Protein AF-A0A368TJ55-F1 (afdb_monomer)

Secondary structure (DSSP, 8-state):
-----PPP---------S-HHHHHTT------------HHHHHHHHHHHHHHHHHHTS---HHHHHHHHHHHHTT--GGGGTTT----HHHHHHHHHHHHHHHHHHTT-

Foldseek 3Di:
DDDDDDDDPPDPPDDDPDPPPVVVVPPPPDDDDDDDDDPVVVVVLVVQQVVVCVVVVHRADSVNSVVVVVVVVVVPDPVVCVPVDDDDPVNVVVVVVVVVVVVVVVVVD

Nearest PDB structures (foldseek):
  5mrc-assembly1_Q  TM=2.521E-01  e=2.552E+00  Saccharomyces cerevisiae
  8to8-assembly1_L  TM=5.696E-01  e=9.871E+00  Escherichia coli K-12

Radius of gyration: 27.46 Å; Cα con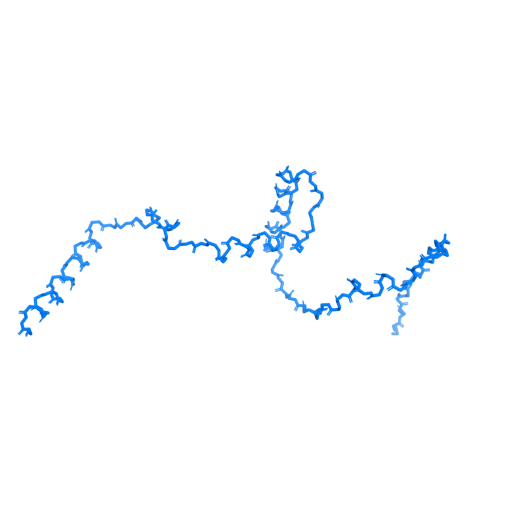tacts (8 Å, |Δi|>4): 17; chains: 1; bounding box: 74×35×63 Å

pLDDT: mean 72.47, std 21.33, range [32.66, 94.0]

Structure (mmCIF, N/CA/C/O backbone):
data_AF-A0A368TJ55-F1
#
_entry.id   AF-A0A368TJ55-F1
#
loop_
_atom_site.group_PDB
_atom_site.id
_atom_site.type_symbol
_atom_site.label_atom_id
_atom_site.label_alt_id
_atom_site.label_comp_id
_atom_site.label_asym_id
_atom_site.label_entity_id
_atom_site.label_seq_id
_atom_site.pdbx_PDB_ins_code
_atom_site.Cartn_x
_atom_site.Cartn_y
_atom_site.Cartn_z
_atom_site.occupancy
_atom_site.B_iso_or_equiv
_atom_site.auth_seq_id
_atom_site.auth_comp_id
_atom_site.auth_asym_id
_atom_site.auth_atom_id
_atom_site.pdbx_PDB_model_num
ATOM 1 N N . MET A 1 1 ? 48.850 -8.415 0.052 1.00 35.78 1 MET A N 1
ATOM 2 C CA . MET A 1 1 ? 49.246 -7.392 -0.939 1.00 35.78 1 MET A CA 1
ATOM 3 C C . MET A 1 1 ? 48.060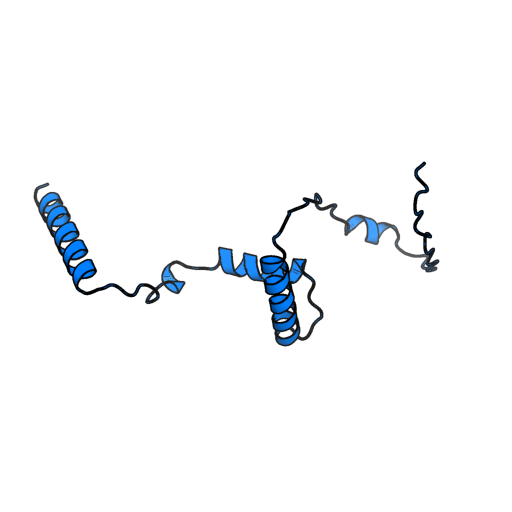 -7.171 -1.860 1.00 35.78 1 MET A C 1
ATOM 5 O O . MET A 1 1 ? 47.642 -8.105 -2.528 1.00 35.78 1 MET A O 1
ATOM 9 N N . ASN A 1 2 ? 47.454 -5.988 -1.777 1.00 38.75 2 ASN A N 1
ATOM 10 C CA . ASN A 1 2 ? 46.276 -5.600 -2.548 1.00 38.75 2 ASN A CA 1
ATOM 11 C C . ASN A 1 2 ? 46.699 -5.263 -3.983 1.00 38.75 2 ASN A C 1
ATOM 13 O O . ASN A 1 2 ? 47.503 -4.351 -4.163 1.00 38.75 2 ASN A O 1
ATOM 17 N N . HIS A 1 3 ? 46.141 -5.941 -4.986 1.00 38.31 3 HIS A N 1
ATOM 18 C CA . HIS A 1 3 ? 46.182 -5.458 -6.366 1.00 38.31 3 HIS A CA 1
ATOM 19 C C . HIS A 1 3 ? 44.791 -4.979 -6.763 1.00 38.31 3 HIS A C 1
ATOM 21 O O . HIS A 1 3 ? 43.857 -5.759 -6.925 1.00 38.31 3 HIS A O 1
ATOM 27 N N . GLY A 1 4 ? 44.677 -3.651 -6.811 1.00 35.34 4 GLY A N 1
ATOM 28 C CA . GLY A 1 4 ? 43.474 -2.922 -7.163 1.00 35.34 4 GLY A CA 1
ATOM 29 C C . GLY A 1 4 ? 43.054 -3.183 -8.602 1.00 35.34 4 GLY A C 1
ATOM 30 O O . GLY A 1 4 ? 43.851 -3.087 -9.532 1.00 35.34 4 GLY A O 1
ATOM 31 N N . TYR A 1 5 ? 41.770 -3.475 -8.758 1.00 36.28 5 TYR A N 1
ATOM 32 C CA . TYR A 1 5 ? 41.061 -3.356 -10.019 1.00 36.28 5 TYR A CA 1
ATOM 33 C C . TYR A 1 5 ? 40.915 -1.864 -10.345 1.00 36.28 5 TYR A C 1
ATOM 35 O O . TYR A 1 5 ? 40.207 -1.139 -9.646 1.00 36.28 5 TYR A O 1
ATOM 43 N N . THR A 1 6 ? 41.590 -1.392 -11.389 1.00 45.75 6 THR A N 1
ATOM 44 C CA . THR A 1 6 ? 41.315 -0.090 -12.003 1.00 45.75 6 THR A CA 1
ATOM 45 C C . THR A 1 6 ? 40.272 -0.292 -13.108 1.00 45.75 6 THR A C 1
ATOM 47 O O . THR A 1 6 ? 40.504 -1.081 -14.026 1.00 45.75 6 THR A O 1
ATOM 50 N N . PRO A 1 7 ? 39.099 0.364 -13.060 1.00 41.28 7 PRO A N 1
ATOM 51 C CA . PRO A 1 7 ? 38.153 0.289 -14.160 1.00 41.28 7 PRO A CA 1
ATOM 52 C C . PRO A 1 7 ? 38.643 1.184 -15.301 1.00 41.28 7 PRO A C 1
ATOM 54 O O . PRO A 1 7 ? 38.886 2.379 -15.130 1.00 41.28 7 PRO A O 1
ATOM 57 N N . ALA A 1 8 ? 38.808 0.572 -16.472 1.00 40.94 8 ALA A N 1
ATOM 58 C CA . ALA A 1 8 ? 39.118 1.244 -17.720 1.00 40.94 8 ALA A CA 1
ATOM 59 C C . ALA A 1 8 ? 38.106 2.371 -17.985 1.00 40.94 8 ALA A C 1
ATOM 61 O O . ALA A 1 8 ? 36.909 2.134 -18.147 1.00 40.94 8 ALA A O 1
ATOM 62 N N . LEU A 1 9 ? 38.611 3.603 -18.039 1.00 36.06 9 LEU A N 1
ATOM 63 C CA . LEU A 1 9 ? 37.884 4.779 -18.498 1.00 36.06 9 LEU A CA 1
ATOM 64 C C . LEU A 1 9 ? 37.559 4.598 -19.987 1.00 36.06 9 LEU A C 1
ATOM 66 O O . LEU A 1 9 ? 38.391 4.867 -20.855 1.00 36.06 9 LEU A O 1
ATOM 70 N N . TYR A 1 10 ? 36.348 4.129 -20.289 1.00 37.19 10 TYR A N 1
ATOM 71 C CA . TYR A 1 10 ? 35.788 4.206 -21.635 1.00 37.19 10 TYR A CA 1
ATOM 72 C C . TYR A 1 10 ? 35.604 5.683 -21.997 1.00 37.19 10 TYR A C 1
ATOM 74 O O . TYR A 1 10 ? 34.655 6.348 -21.590 1.00 37.19 10 TYR A O 1
ATOM 82 N N . THR A 1 11 ? 36.556 6.208 -22.760 1.00 35.75 11 THR A N 1
ATOM 83 C CA . THR A 1 11 ? 36.496 7.540 -23.355 1.00 35.75 11 THR A CA 1
ATOM 84 C C . THR A 1 11 ? 35.628 7.482 -24.613 1.00 35.75 11 THR A C 1
ATOM 86 O O . THR A 1 11 ? 36.112 7.242 -25.716 1.00 35.75 11 THR A O 1
ATOM 89 N N . MET A 1 12 ? 34.319 7.718 -24.474 1.00 32.66 12 MET A N 1
ATOM 90 C CA . MET A 1 12 ? 33.483 8.082 -25.623 1.00 32.66 12 MET A CA 1
ATOM 91 C C . MET A 1 12 ? 33.740 9.554 -25.969 1.00 32.66 12 MET A C 1
ATOM 93 O O . MET A 1 12 ? 33.183 10.471 -25.371 1.00 32.66 12 MET A O 1
ATOM 97 N N . LYS A 1 13 ? 34.614 9.781 -26.954 1.00 34.16 13 LYS A N 1
ATOM 98 C CA . LYS A 1 13 ? 34.776 11.068 -27.642 1.00 34.16 13 LYS A CA 1
ATOM 99 C C . LYS A 1 13 ? 33.531 11.312 -28.508 1.00 34.16 13 LYS A C 1
ATOM 101 O O . LYS A 1 13 ? 33.517 10.964 -29.685 1.00 34.16 13 LYS A O 1
ATOM 106 N N . ILE A 1 14 ? 32.479 11.898 -27.937 1.00 39.16 14 ILE A N 1
ATOM 107 C CA . ILE A 1 14 ? 31.387 12.475 -28.731 1.00 39.16 14 ILE A CA 1
ATOM 108 C C . ILE A 1 14 ? 31.740 13.938 -29.000 1.00 39.16 14 ILE A C 1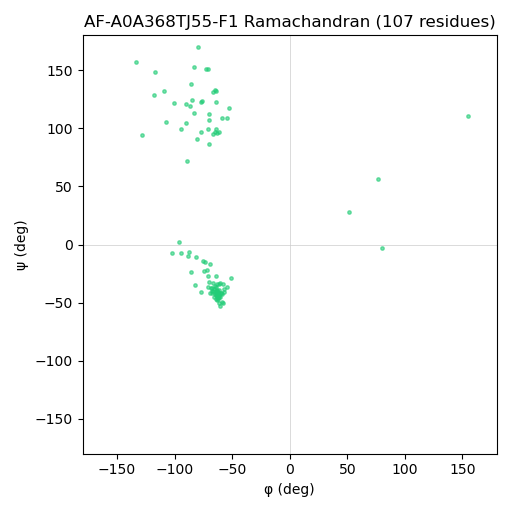
ATOM 110 O O . ILE A 1 14 ? 31.699 14.802 -28.127 1.00 39.16 14 ILE A O 1
ATOM 114 N N . LEU A 1 15 ? 32.159 14.184 -30.239 1.00 39.00 15 LEU A N 1
ATOM 115 C CA . LEU A 1 15 ? 32.339 15.501 -30.832 1.00 39.00 15 LEU A CA 1
ATOM 116 C C . LEU A 1 15 ? 30.967 16.181 -30.971 1.00 39.00 15 LEU A C 1
ATOM 118 O O . LEU A 1 15 ? 30.287 16.014 -31.977 1.00 39.00 15 LEU A O 1
ATOM 122 N N . CYS A 1 16 ? 30.589 16.996 -29.988 1.00 34.69 16 CYS A N 1
ATOM 123 C CA . CYS A 1 16 ? 29.568 18.029 -30.153 1.00 34.69 16 CYS A CA 1
ATOM 124 C C . CYS A 1 16 ? 30.141 19.362 -29.654 1.00 34.69 16 CYS A C 1
ATOM 126 O O . CYS A 1 16 ? 30.121 19.676 -28.468 1.00 34.69 16 CYS A O 1
ATOM 128 N N . LYS A 1 17 ? 30.697 20.154 -30.581 1.00 43.94 17 LYS A N 1
ATOM 129 C CA . LYS A 1 17 ? 30.951 21.583 -30.362 1.00 43.94 17 LYS A CA 1
ATOM 130 C C . LYS A 1 17 ? 29.597 22.291 -30.344 1.00 43.94 17 LYS A C 1
ATOM 132 O O . LYS A 1 17 ? 29.030 22.558 -31.396 1.00 43.94 17 LYS A O 1
ATOM 137 N N . GLY A 1 18 ? 29.090 22.567 -29.152 1.00 40.06 18 GLY A N 1
ATOM 138 C CA . GLY A 1 18 ? 27.883 23.359 -28.951 1.00 40.06 18 GLY A CA 1
ATOM 139 C C . GLY A 1 18 ? 27.223 22.997 -27.631 1.00 40.06 18 GLY A C 1
ATOM 140 O O . GLY A 1 18 ? 26.669 21.913 -27.509 1.00 40.06 18 GLY A O 1
ATOM 141 N N . ASN A 1 19 ? 27.266 23.928 -26.678 1.00 40.44 19 ASN A N 1
ATOM 142 C CA . ASN A 1 19 ? 26.506 23.920 -25.422 1.00 40.44 19 ASN A CA 1
ATOM 143 C C . ASN A 1 19 ? 26.992 22.992 -24.297 1.00 40.44 19 ASN A C 1
ATOM 145 O O . ASN A 1 19 ? 26.215 22.235 -23.726 1.00 40.44 19 ASN A O 1
ATOM 149 N N . ILE A 1 20 ? 28.252 23.152 -23.882 1.00 40.31 20 ILE A N 1
ATOM 150 C CA . ILE A 1 20 ? 28.735 22.619 -22.592 1.00 40.31 20 ILE A CA 1
ATOM 151 C C . ILE A 1 20 ? 27.952 23.249 -21.416 1.00 40.31 20 ILE A C 1
ATOM 153 O O . ILE A 1 20 ? 27.593 22.556 -20.472 1.00 40.31 20 ILE A O 1
ATOM 157 N N . ASN A 1 21 ? 27.551 24.521 -21.532 1.00 36.12 21 ASN A N 1
ATOM 158 C CA . ASN A 1 21 ? 26.874 25.255 -20.453 1.00 36.12 21 ASN A CA 1
ATOM 159 C C . ASN A 1 21 ? 25.443 24.772 -20.128 1.00 36.12 21 ASN A C 1
ATOM 161 O O . ASN A 1 21 ? 24.932 25.104 -19.069 1.00 36.12 21 ASN A O 1
ATOM 165 N N . ILE A 1 22 ? 24.778 24.006 -21.006 1.00 43.31 22 ILE A N 1
ATOM 166 C CA . ILE A 1 22 ? 23.389 23.547 -20.767 1.00 43.31 22 ILE A CA 1
ATOM 167 C C . ILE A 1 22 ? 23.360 22.245 -19.946 1.00 43.31 22 ILE A C 1
ATOM 169 O O . ILE A 1 22 ? 22.365 21.938 -19.289 1.00 43.31 22 ILE A O 1
ATOM 173 N N . ILE A 1 23 ? 24.442 21.463 -19.975 1.00 46.16 23 ILE A N 1
ATOM 174 C CA . ILE A 1 23 ? 24.495 20.153 -19.312 1.00 46.16 23 ILE A CA 1
ATOM 175 C C . ILE A 1 23 ? 24.807 20.322 -17.817 1.00 46.16 23 ILE A C 1
ATOM 177 O O . ILE A 1 23 ? 24.243 19.603 -16.994 1.00 46.16 23 ILE A O 1
ATOM 181 N N . GLU A 1 24 ? 25.623 21.317 -17.458 1.00 43.47 24 GLU A N 1
ATOM 182 C CA . GLU A 1 24 ? 25.978 21.599 -16.060 1.00 43.47 24 GLU A CA 1
ATOM 183 C C . GLU A 1 24 ? 24.781 22.094 -15.230 1.00 43.47 24 GLU A C 1
ATOM 185 O O . GLU A 1 24 ? 24.655 21.733 -14.064 1.00 43.47 24 GLU A O 1
ATOM 190 N N . GLU A 1 25 ? 23.836 22.830 -15.827 1.00 42.75 25 GLU A N 1
ATOM 191 C CA . GLU A 1 25 ? 22.674 23.378 -15.108 1.00 42.75 25 GLU A CA 1
ATOM 192 C C . GLU A 1 25 ? 21.633 22.305 -14.717 1.00 42.75 25 GLU A C 1
ATOM 194 O O . GLU A 1 25 ? 20.857 22.490 -13.778 1.00 42.75 25 GLU A O 1
ATOM 199 N N . LYS A 1 26 ? 21.615 21.150 -15.400 1.00 43.81 26 LYS A N 1
ATOM 200 C CA . LYS A 1 26 ? 20.639 20.071 -15.142 1.00 43.81 26 LYS A CA 1
ATOM 201 C C . LYS A 1 26 ? 21.119 18.988 -14.180 1.00 43.81 26 LYS A C 1
ATOM 203 O O . LYS A 1 26 ? 20.312 18.153 -13.774 1.00 43.81 26 LYS A O 1
ATOM 208 N N . MET A 1 27 ? 22.382 19.009 -13.768 1.00 42.72 27 MET A N 1
ATOM 209 C CA . MET A 1 27 ? 22.886 18.133 -12.713 1.00 42.72 27 MET A CA 1
ATOM 210 C C . MET A 1 27 ? 22.703 18.816 -11.357 1.00 42.72 27 MET A C 1
ATOM 212 O O . MET A 1 27 ? 23.666 19.246 -10.726 1.00 42.72 27 MET A O 1
ATOM 216 N N . LYS A 1 28 ? 21.453 18.908 -10.880 1.00 48.69 28 LYS A N 1
ATOM 217 C CA . LYS A 1 28 ? 21.226 19.050 -9.436 1.00 48.69 28 LYS A CA 1
ATOM 218 C C . LYS A 1 28 ? 21.962 17.882 -8.779 1.00 48.69 28 LYS A C 1
ATOM 220 O O . LYS A 1 28 ? 21.560 16.738 -8.959 1.00 48.69 28 LYS A O 1
ATOM 225 N N . MET A 1 29 ? 23.071 18.157 -8.092 1.00 42.41 29 MET A N 1
ATOM 226 C CA . MET A 1 29 ? 23.722 17.161 -7.250 1.00 42.41 29 MET A CA 1
ATOM 227 C C . MET A 1 29 ? 22.744 16.802 -6.139 1.00 42.41 29 MET A C 1
ATOM 229 O O . MET A 1 29 ? 22.625 17.519 -5.147 1.00 42.41 29 MET A O 1
ATOM 233 N N . GLU A 1 30 ? 22.001 15.722 -6.336 1.00 60.88 30 GLU A N 1
ATOM 234 C CA . GLU A 1 30 ? 21.272 15.098 -5.250 1.00 60.88 30 GLU A CA 1
ATOM 235 C C . GLU A 1 30 ? 22.284 14.517 -4.266 1.00 60.88 30 GLU A C 1
ATOM 237 O O . GLU A 1 30 ? 23.238 13.834 -4.648 1.00 60.88 30 GLU A O 1
ATOM 242 N N . GLU A 1 31 ? 22.098 14.818 -2.983 1.00 75.31 31 GLU A N 1
ATOM 243 C CA . GLU A 1 31 ? 22.858 14.180 -1.918 1.00 75.31 31 GLU A CA 1
ATOM 244 C C . GLU A 1 31 ? 22.630 12.667 -1.987 1.00 75.31 31 GLU A C 1
ATOM 246 O O . GLU A 1 31 ? 21.552 12.166 -1.662 1.00 75.31 31 GLU A O 1
ATOM 251 N N . THR A 1 32 ? 23.652 11.917 -2.395 1.00 72.44 32 THR A N 1
ATOM 252 C CA . THR A 1 32 ? 23.554 10.462 -2.477 1.00 72.44 32 THR A CA 1
ATOM 253 C C . THR A 1 32 ? 23.501 9.876 -1.070 1.00 72.44 32 THR A C 1
ATOM 255 O O . THR A 1 32 ? 24.510 9.834 -0.359 1.00 72.44 32 THR A O 1
ATOM 258 N N . LYS A 1 33 ? 22.325 9.399 -0.659 1.00 78.62 33 LYS A N 1
ATOM 259 C CA . LYS A 1 33 ? 22.131 8.684 0.607 1.00 78.62 33 LYS A CA 1
ATOM 260 C C . LYS A 1 33 ? 22.076 7.191 0.324 1.00 78.62 33 LYS A C 1
ATOM 262 O O . LYS A 1 33 ? 21.251 6.721 -0.450 1.00 78.62 33 LYS A O 1
ATOM 267 N N . THR A 1 34 ? 22.978 6.434 0.945 1.00 83.56 34 THR A N 1
ATOM 268 C CA . THR A 1 34 ? 22.987 4.972 0.809 1.00 83.56 34 THR A CA 1
ATOM 269 C C . THR A 1 34 ? 22.048 4.364 1.839 1.00 83.56 34 THR A C 1
ATOM 271 O O . THR A 1 34 ? 22.264 4.507 3.042 1.00 83.56 34 THR A O 1
ATOM 274 N N . ILE A 1 35 ? 21.027 3.653 1.368 1.00 83.94 35 ILE A N 1
ATOM 275 C CA . ILE A 1 35 ? 20.074 2.934 2.214 1.00 83.94 35 ILE A CA 1
ATOM 276 C C . ILE A 1 35 ? 20.325 1.438 2.041 1.00 83.94 35 ILE A C 1
ATOM 278 O O . ILE A 1 35 ? 20.443 0.937 0.924 1.00 83.94 35 ILE A O 1
ATOM 282 N N . LYS A 1 36 ? 20.420 0.710 3.156 1.00 90.38 36 LYS A N 1
ATOM 283 C CA . LYS A 1 36 ? 20.474 -0.753 3.130 1.00 90.38 36 LYS A CA 1
ATOM 284 C C . LYS A 1 36 ? 19.052 -1.293 3.083 1.00 90.38 36 LYS A C 1
ATOM 286 O O . LYS A 1 36 ? 18.256 -1.002 3.970 1.00 90.38 36 LYS A O 1
ATOM 291 N N . ILE A 1 37 ? 18.763 -2.105 2.077 1.00 88.56 37 ILE A N 1
ATOM 292 C CA . ILE A 1 37 ? 17.472 -2.771 1.903 1.00 88.56 37 ILE A CA 1
ATOM 293 C C . ILE A 1 37 ? 17.656 -4.282 1.975 1.00 88.56 37 ILE A C 1
ATOM 295 O O . ILE A 1 37 ? 18.710 -4.811 1.618 1.00 88.56 37 ILE A O 1
ATOM 299 N N . SER A 1 38 ? 16.636 -4.984 2.467 1.00 93.56 38 SER A N 1
ATOM 300 C CA . SER A 1 38 ? 16.665 -6.443 2.468 1.00 93.56 38 SER A CA 1
ATOM 301 C C . SER A 1 38 ? 16.521 -6.975 1.032 1.00 93.56 38 SER A C 1
ATOM 303 O O . SER A 1 38 ? 15.853 -6.341 0.209 1.00 93.56 38 SER A O 1
ATOM 305 N N . PRO A 1 39 ? 17.086 -8.155 0.714 1.00 92.50 39 PRO A N 1
ATOM 306 C CA . PRO A 1 39 ? 16.946 -8.751 -0.616 1.00 92.50 39 PRO A CA 1
ATOM 307 C C . PRO A 1 39 ? 15.484 -8.979 -1.017 1.00 92.50 39 PRO A C 1
ATOM 309 O O . PRO A 1 39 ? 15.131 -8.821 -2.180 1.00 92.50 39 PRO A O 1
ATOM 312 N N . LYS A 1 40 ? 14.626 -9.301 -0.038 1.00 93.50 40 LYS A N 1
ATOM 313 C CA . LYS A 1 40 ? 13.185 -9.474 -0.244 1.00 93.50 40 LYS A CA 1
ATOM 314 C C . LYS A 1 40 ? 12.535 -8.181 -0.743 1.00 93.50 40 LYS A C 1
ATOM 316 O O . LYS A 1 40 ? 11.855 -8.203 -1.760 1.00 93.50 40 LYS A O 1
ATOM 321 N N . ILE A 1 41 ? 12.799 -7.062 -0.065 1.00 90.38 41 ILE A N 1
ATOM 322 C CA . ILE A 1 41 ? 12.241 -5.753 -0.438 1.00 90.38 41 ILE A CA 1
ATOM 323 C C . ILE A 1 41 ? 12.758 -5.324 -1.814 1.00 90.38 41 ILE A C 1
ATOM 325 O O . ILE A 1 41 ? 11.993 -4.819 -2.629 1.00 90.38 41 ILE A O 1
ATOM 329 N N . TYR A 1 42 ? 14.039 -5.568 -2.109 1.00 90.50 42 TYR A N 1
ATOM 330 C CA . TYR A 1 42 ? 14.587 -5.281 -3.435 1.00 90.50 42 TYR A CA 1
ATOM 331 C C . TYR A 1 42 ? 13.888 -6.083 -4.542 1.00 90.50 42 TYR A C 1
ATOM 333 O O . TYR A 1 42 ? 13.563 -5.524 -5.587 1.00 90.50 42 TYR A O 1
ATOM 341 N N . ALA A 1 43 ? 13.627 -7.373 -4.312 1.00 91.81 43 ALA A N 1
ATOM 342 C CA . ALA A 1 43 ? 12.937 -8.225 -5.277 1.00 91.81 43 ALA A CA 1
ATOM 343 C C . ALA A 1 43 ? 11.494 -7.761 -5.534 1.00 91.81 43 ALA A C 1
ATOM 345 O O . ALA A 1 43 ? 11.067 -7.709 -6.686 1.00 91.81 43 ALA A O 1
ATOM 346 N N . GLU A 1 44 ? 10.765 -7.375 -4.483 1.00 92.62 44 GLU A N 1
ATOM 347 C CA . GLU A 1 44 ? 9.411 -6.818 -4.602 1.00 92.62 44 GLU A CA 1
ATOM 348 C C . GLU A 1 44 ? 9.414 -5.487 -5.369 1.00 92.62 44 GLU A C 1
ATOM 350 O O . GLU A 1 44 ? 8.613 -5.299 -6.285 1.00 92.62 44 GLU A O 1
ATOM 355 N N . LEU A 1 45 ? 10.367 -4.598 -5.070 1.00 90.62 45 LEU A N 1
ATOM 356 C CA . LEU A 1 45 ? 10.521 -3.329 -5.782 1.00 90.62 45 LEU A CA 1
ATOM 357 C C . LEU A 1 45 ? 10.863 -3.545 -7.263 1.00 90.62 45 LEU A C 1
ATOM 359 O O . LEU A 1 45 ? 10.332 -2.856 -8.130 1.00 90.62 45 LEU A O 1
ATOM 363 N N . HIS A 1 46 ? 11.712 -4.526 -7.569 1.00 90.19 46 HIS A N 1
ATOM 364 C CA . HIS A 1 46 ? 12.055 -4.881 -8.945 1.00 90.19 46 HIS A CA 1
ATOM 365 C C . HIS A 1 46 ? 10.871 -5.488 -9.711 1.00 90.19 46 HIS A C 1
ATOM 367 O O . HIS A 1 46 ? 10.652 -5.163 -10.875 1.00 90.19 46 HIS A O 1
ATOM 373 N N . ALA A 1 47 ? 10.065 -6.335 -9.069 1.00 91.62 47 ALA A N 1
ATOM 374 C CA . ALA A 1 47 ? 8.834 -6.834 -9.677 1.00 91.62 47 ALA A CA 1
ATOM 375 C C . ALA A 1 47 ? 7.854 -5.684 -9.971 1.00 91.62 47 ALA A C 1
ATOM 377 O O . ALA A 1 47 ? 7.251 -5.629 -11.046 1.00 91.62 47 ALA A O 1
ATOM 378 N N . PHE A 1 48 ? 7.749 -4.725 -9.047 1.00 89.50 48 PHE A N 1
ATOM 379 C CA . PHE A 1 48 ? 6.922 -3.536 -9.222 1.00 89.50 48 PHE A CA 1
ATOM 380 C C . PHE A 1 48 ? 7.387 -2.659 -10.395 1.00 89.50 48 PHE A C 1
ATOM 382 O O . PHE A 1 48 ? 6.545 -2.182 -11.157 1.00 89.50 48 PHE A O 1
ATOM 389 N N . THR A 1 49 ? 8.698 -2.495 -10.618 1.00 90.62 49 THR A N 1
ATO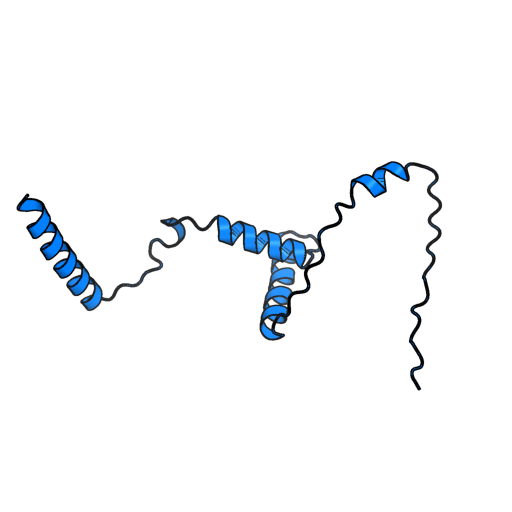M 390 C CA . THR A 1 49 ? 9.192 -1.724 -11.777 1.00 90.62 49 THR A CA 1
ATOM 391 C C . THR A 1 49 ? 8.806 -2.367 -13.111 1.00 90.62 49 THR A C 1
ATOM 393 O O . THR A 1 49 ? 8.497 -1.646 -14.062 1.00 90.62 49 THR A O 1
ATOM 396 N N . GLY A 1 50 ? 8.748 -3.703 -13.175 1.00 89.50 50 GLY A N 1
ATOM 397 C CA . GLY A 1 50 ? 8.238 -4.441 -14.334 1.00 89.50 50 GLY A CA 1
ATOM 398 C C . GLY A 1 50 ? 6.778 -4.097 -14.638 1.00 89.50 50 GLY A C 1
ATOM 399 O O . GLY A 1 50 ? 6.464 -3.642 -15.738 1.00 89.50 50 GLY A O 1
ATOM 400 N N . LEU A 1 51 ? 5.907 -4.205 -13.631 1.00 89.81 51 LEU A N 1
ATOM 401 C CA . LEU A 1 51 ? 4.485 -3.853 -13.753 1.00 8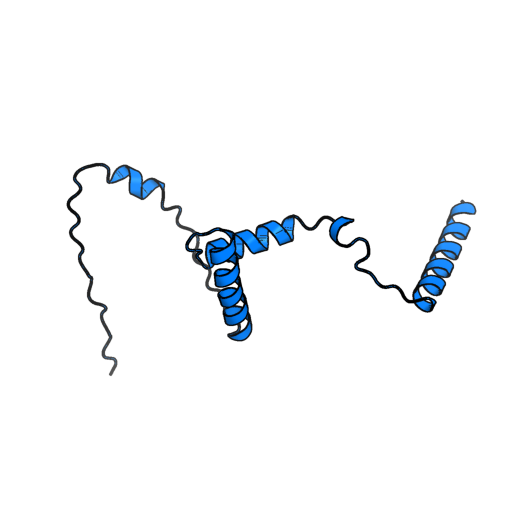9.81 51 LEU A CA 1
ATOM 402 C C . LEU A 1 51 ? 4.285 -2.381 -14.145 1.00 89.81 51 LEU A C 1
ATOM 404 O O . LEU A 1 51 ? 3.450 -2.048 -14.991 1.00 89.81 51 LEU A O 1
ATOM 408 N N . LEU A 1 52 ? 5.071 -1.481 -13.551 1.00 89.81 52 LEU A N 1
ATOM 409 C CA . LEU A 1 52 ? 4.993 -0.052 -13.836 1.00 89.81 52 LEU A CA 1
ATOM 410 C C . LEU A 1 52 ? 5.457 0.268 -15.267 1.00 89.81 52 LEU A C 1
ATOM 412 O O . LEU A 1 52 ? 4.842 1.097 -15.941 1.00 89.81 52 LEU A O 1
ATOM 416 N N . SER A 1 53 ? 6.488 -0.428 -15.754 1.00 89.75 53 SER A N 1
ATOM 417 C CA . SER A 1 53 ? 6.978 -0.329 -17.133 1.00 89.75 53 SER A CA 1
ATOM 418 C C . SER A 1 53 ? 5.926 -0.776 -18.148 1.00 89.75 53 SER A C 1
ATOM 420 O O . SER A 1 53 ? 5.754 -0.124 -19.181 1.00 89.75 53 SER A O 1
ATOM 422 N N . GLU A 1 54 ? 5.195 -1.856 -17.866 1.00 91.06 54 GLU A N 1
ATOM 423 C CA . GLU A 1 54 ? 4.090 -2.322 -18.714 1.00 91.06 54 GLU A CA 1
ATOM 424 C C . GLU A 1 54 ? 2.952 -1.297 -18.763 1.00 91.06 54 GLU A C 1
ATOM 426 O O . GLU A 1 54 ? 2.488 -0.929 -19.846 1.00 91.06 54 GLU A O 1
ATOM 431 N N . ARG A 1 55 ? 2.552 -0.772 -17.597 1.00 88.94 55 ARG A N 1
ATOM 432 C CA . ARG A 1 55 ? 1.476 0.223 -17.476 1.00 88.94 55 ARG A CA 1
ATOM 433 C C . ARG A 1 55 ? 1.804 1.527 -18.204 1.00 88.94 55 ARG A C 1
ATOM 435 O O . ARG A 1 55 ? 0.954 2.067 -18.910 1.00 88.94 55 ARG A O 1
ATOM 442 N N . LEU A 1 56 ? 3.024 2.037 -18.032 1.00 87.25 56 LEU A N 1
ATOM 443 C CA . LEU A 1 56 ? 3.457 3.318 -18.600 1.00 87.25 56 LEU A CA 1
ATOM 444 C C . LEU A 1 56 ? 4.022 3.196 -20.024 1.00 87.25 56 LEU A C 1
ATOM 446 O O . LEU A 1 56 ? 4.304 4.220 -20.646 1.00 87.25 56 LEU A O 1
ATOM 450 N N . LYS A 1 57 ? 4.197 1.971 -20.544 1.00 89.44 57 LYS A N 1
ATOM 451 C CA . LYS A 1 57 ? 4.793 1.678 -21.863 1.00 89.44 57 LYS A CA 1
ATOM 452 C C . LYS A 1 57 ? 6.155 2.356 -22.088 1.00 89.44 57 LYS A C 1
ATOM 454 O O . LYS A 1 57 ? 6.530 2.650 -23.223 1.00 89.44 57 LYS A O 1
ATOM 459 N N . ARG A 1 58 ? 6.906 2.608 -21.012 1.00 87.00 58 ARG A N 1
ATOM 460 C CA . ARG A 1 58 ? 8.252 3.202 -21.032 1.00 87.00 58 ARG A CA 1
ATOM 461 C C . ARG A 1 58 ? 9.171 2.407 -20.118 1.00 87.00 58 ARG A C 1
ATOM 463 O O . ARG A 1 58 ? 8.691 1.781 -19.183 1.00 87.00 58 ARG A O 1
ATOM 470 N N . ARG A 1 59 ? 10.486 2.473 -20.349 1.00 82.81 59 ARG A N 1
ATOM 471 C CA . ARG A 1 59 ? 11.454 1.987 -19.354 1.00 82.81 59 ARG A CA 1
ATOM 472 C C . ARG A 1 59 ? 11.350 2.853 -18.098 1.00 82.81 59 ARG A C 1
ATOM 474 O O . ARG A 1 59 ? 11.309 4.079 -18.202 1.00 82.81 59 ARG A O 1
ATOM 481 N N . VAL A 1 60 ? 11.300 2.194 -16.949 1.00 87.19 60 VAL A N 1
ATOM 482 C CA . VAL A 1 60 ? 11.110 2.796 -15.627 1.00 87.19 60 VAL A CA 1
ATOM 483 C C . VAL A 1 60 ? 12.352 2.493 -14.792 1.00 87.19 60 VAL A C 1
ATOM 485 O O . VAL A 1 60 ? 12.790 1.339 -14.743 1.00 87.19 60 VAL A O 1
ATOM 488 N N . SER A 1 61 ? 12.954 3.522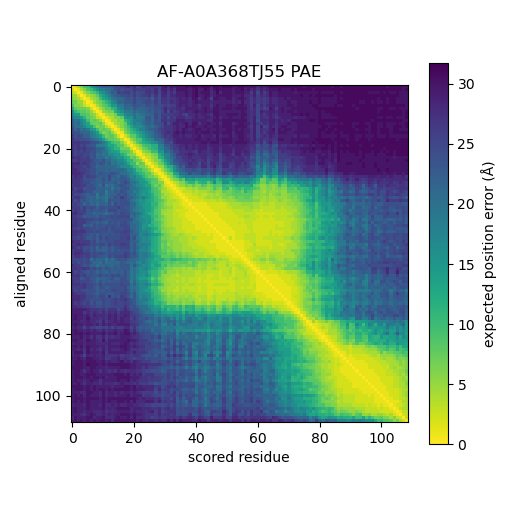 -14.192 1.00 87.75 61 SER A N 1
ATOM 489 C CA . SER A 1 61 ? 14.051 3.347 -13.233 1.00 87.75 61 SER A CA 1
ATOM 490 C C . SER A 1 61 ? 13.520 2.950 -11.849 1.00 87.75 61 SER A C 1
ATOM 492 O O . SER A 1 61 ? 12.320 2.987 -11.582 1.00 87.75 61 SER A O 1
ATOM 494 N N . ILE A 1 62 ? 14.415 2.556 -10.942 1.00 85.94 62 ILE A N 1
ATOM 495 C CA . ILE A 1 62 ? 14.027 2.320 -9.544 1.00 85.94 62 ILE A CA 1
ATOM 496 C C . ILE A 1 62 ? 13.548 3.629 -8.900 1.00 85.94 62 ILE A C 1
ATOM 498 O O . ILE A 1 62 ? 12.574 3.611 -8.155 1.00 85.94 62 ILE A O 1
ATOM 502 N N . ASP A 1 63 ? 14.172 4.756 -9.242 1.00 85.94 63 ASP A N 1
ATOM 503 C CA . ASP A 1 63 ? 13.785 6.074 -8.734 1.00 85.94 63 ASP A CA 1
ATOM 504 C C . ASP A 1 63 ? 12.381 6.477 -9.209 1.00 85.94 63 ASP A C 1
ATOM 506 O O . ASP A 1 63 ? 11.567 6.896 -8.392 1.00 85.94 63 ASP A O 1
ATOM 510 N N . ASP A 1 64 ? 12.048 6.239 -10.486 1.00 85.44 64 ASP A N 1
ATOM 511 C CA . ASP A 1 64 ? 10.692 6.447 -11.024 1.00 85.44 64 ASP A CA 1
ATOM 512 C C . ASP A 1 64 ? 9.649 5.624 -10.241 1.00 85.44 64 ASP A C 1
ATOM 514 O O . ASP A 1 64 ? 8.538 6.081 -9.973 1.00 85.44 64 ASP A O 1
ATOM 518 N N . ALA A 1 65 ? 9.993 4.380 -9.893 1.00 87.81 65 ALA A N 1
ATOM 519 C CA . ALA A 1 65 ? 9.102 3.492 -9.156 1.00 87.81 65 ALA A CA 1
ATOM 520 C C . ALA A 1 65 ? 8.913 3.932 -7.698 1.00 87.81 65 ALA A C 1
ATOM 522 O O . ALA A 1 65 ? 7.810 3.826 -7.159 1.00 87.81 65 ALA A O 1
ATOM 523 N N . LEU A 1 66 ? 9.970 4.448 -7.068 1.00 88.75 66 LEU A N 1
ATOM 524 C CA . LEU A 1 66 ? 9.894 5.038 -5.734 1.00 88.75 66 LEU A CA 1
ATOM 525 C C . LEU A 1 66 ? 9.069 6.326 -5.741 1.00 88.75 66 LEU A C 1
ATOM 527 O O . LEU A 1 66 ? 8.244 6.509 -4.849 1.00 88.75 66 LEU A O 1
ATOM 531 N N . GLU A 1 67 ? 9.239 7.189 -6.743 1.00 87.44 67 GLU A N 1
ATOM 532 C CA . GLU A 1 67 ? 8.444 8.411 -6.889 1.00 87.44 67 GLU A CA 1
ATOM 533 C C . GLU A 1 67 ? 6.955 8.091 -7.076 1.00 87.44 67 GLU A C 1
ATOM 535 O O . GLU A 1 67 ? 6.111 8.678 -6.392 1.00 87.44 67 GLU A O 1
ATOM 540 N N . ASP A 1 68 ? 6.622 7.105 -7.921 1.00 86.06 68 ASP A N 1
ATOM 541 C CA . ASP A 1 68 ? 5.244 6.627 -8.074 1.00 86.06 68 ASP A CA 1
ATOM 542 C C . ASP A 1 68 ? 4.700 6.144 -6.723 1.00 86.06 68 ASP A C 1
ATOM 544 O O . ASP A 1 68 ? 3.659 6.628 -6.278 1.00 86.06 68 ASP A O 1
ATOM 548 N N . LEU A 1 69 ? 5.427 5.281 -6.008 1.00 84.88 69 LEU A N 1
ATOM 549 C CA . LEU A 1 69 ? 4.995 4.750 -4.712 1.00 84.88 69 LEU A CA 1
ATOM 550 C C . LEU A 1 69 ? 4.785 5.852 -3.658 1.00 84.88 69 LEU A C 1
ATOM 552 O O . LEU A 1 69 ? 3.760 5.873 -2.970 1.00 84.88 69 LEU A O 1
ATOM 556 N N . LEU A 1 70 ? 5.723 6.795 -3.553 1.00 83.56 70 LEU A N 1
ATOM 557 C CA . LEU A 1 70 ? 5.644 7.916 -2.614 1.00 83.56 70 LEU A CA 1
ATOM 558 C C . LEU A 1 70 ? 4.487 8.856 -2.959 1.00 83.56 70 LEU A C 1
ATOM 560 O O . LEU A 1 70 ? 3.779 9.317 -2.061 1.00 83.56 70 LEU A O 1
ATOM 564 N N . SER A 1 71 ? 4.230 9.093 -4.247 1.00 81.69 71 SER A N 1
ATOM 565 C CA . SER A 1 71 ? 3.099 9.917 -4.675 1.00 81.69 71 SER A CA 1
ATOM 566 C C . SER A 1 71 ? 1.755 9.342 -4.215 1.00 81.69 71 SER A C 1
ATOM 568 O O . SER A 1 71 ? 0.857 10.110 -3.872 1.00 81.69 71 SER A O 1
ATOM 570 N N . HIS A 1 72 ? 1.625 8.013 -4.135 1.00 71.12 72 HIS A N 1
ATOM 571 C CA . HIS A 1 72 ? 0.433 7.350 -3.605 1.00 71.12 72 HIS A CA 1
ATOM 572 C C . HIS A 1 72 ? 0.394 7.401 -2.073 1.00 71.12 72 HIS A C 1
ATOM 574 O O . HIS A 1 72 ? -0.652 7.710 -1.506 1.00 71.12 72 HIS A O 1
ATOM 580 N N . ALA A 1 73 ? 1.530 7.208 -1.395 1.00 68.81 73 ALA A N 1
ATOM 581 C CA . ALA A 1 73 ? 1.607 7.290 0.067 1.00 68.81 73 ALA A CA 1
ATOM 582 C C . ALA A 1 73 ? 1.132 8.650 0.612 1.00 68.81 73 ALA A C 1
ATOM 584 O O . ALA A 1 73 ? 0.435 8.705 1.624 1.00 68.81 73 ALA A O 1
ATOM 585 N N . HIS A 1 74 ? 1.448 9.742 -0.088 1.00 64.94 74 HIS A N 1
ATOM 586 C CA . HIS A 1 74 ? 1.002 11.093 0.2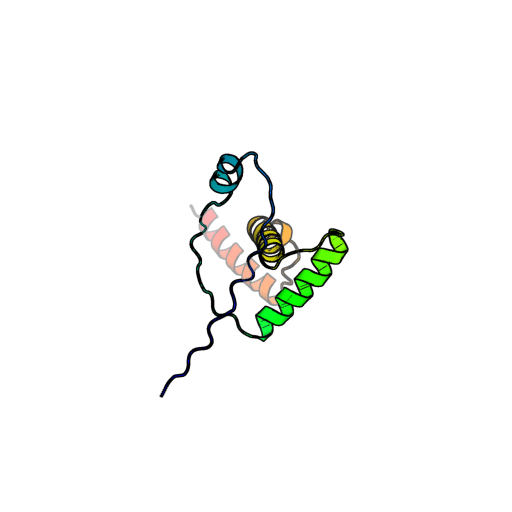71 1.00 64.94 74 HIS A CA 1
ATOM 587 C C . HIS A 1 74 ? -0.427 11.428 -0.186 1.00 64.94 74 HIS A C 1
ATOM 589 O O . HIS A 1 74 ? -0.970 12.459 0.211 1.00 64.94 74 HIS A O 1
ATOM 595 N N . ARG A 1 75 ? -1.036 10.588 -1.030 1.00 63.09 75 ARG A N 1
ATOM 596 C CA . ARG A 1 75 ? -2.384 10.789 -1.584 1.00 63.09 75 ARG A CA 1
ATOM 597 C C . ARG A 1 75 ? -3.462 9.949 -0.920 1.00 63.09 75 ARG A C 1
ATOM 599 O O . ARG A 1 75 ? -4.622 10.203 -1.227 1.00 63.09 75 ARG A O 1
ATOM 606 N N . ASN A 1 76 ? -3.102 9.025 -0.031 1.00 65.94 76 ASN A N 1
ATOM 607 C CA . ASN A 1 76 ? -4.060 8.233 0.732 1.00 65.94 76 ASN A CA 1
ATOM 608 C C . ASN A 1 76 ? -4.906 9.165 1.604 1.00 65.94 76 ASN A C 1
ATOM 610 O O . ASN A 1 76 ? -4.492 9.607 2.681 1.00 65.94 76 ASN A O 1
ATOM 614 N N . LYS A 1 77 ? -6.091 9.508 1.111 1.00 68.12 77 LYS A N 1
ATOM 615 C CA . LYS A 1 77 ? -7.071 10.281 1.863 1.00 68.12 77 LYS A CA 1
ATOM 616 C C . LYS A 1 77 ? -7.657 9.364 2.936 1.00 68.12 77 LYS A C 1
ATOM 618 O O . LYS A 1 77 ? -7.796 8.168 2.692 1.00 68.12 77 LYS A O 1
ATOM 623 N N . PRO A 1 78 ? -8.103 9.894 4.087 1.00 64.88 78 PRO A N 1
ATOM 624 C CA . PRO A 1 78 ? -8.849 9.096 5.063 1.00 64.88 78 PRO A CA 1
ATOM 625 C C . PRO A 1 78 ? -10.040 8.340 4.442 1.00 64.88 78 PRO A C 1
ATOM 627 O O . PRO A 1 78 ? -10.378 7.249 4.884 1.00 64.88 78 PRO A O 1
ATOM 630 N N . SER A 1 79 ? -10.627 8.884 3.368 1.00 73.88 79 SER A N 1
ATOM 631 C CA . SER A 1 79 ? -11.688 8.242 2.584 1.00 73.88 79 SER A CA 1
ATOM 632 C C . SER A 1 79 ? -11.266 6.959 1.870 1.00 73.88 79 SER A C 1
ATOM 634 O O . SER A 1 79 ? -12.116 6.111 1.632 1.00 73.88 79 SER A O 1
ATOM 636 N N . ASP A 1 80 ? -9.987 6.792 1.535 1.00 71.88 80 ASP A N 1
ATOM 637 C CA . ASP A 1 80 ? -9.489 5.605 0.825 1.00 71.88 80 ASP A CA 1
ATOM 638 C C . ASP A 1 80 ? -9.444 4.375 1.749 1.00 71.88 80 ASP A C 1
ATOM 640 O O . ASP A 1 80 ? -9.381 3.240 1.286 1.00 71.88 80 ASP A O 1
ATOM 644 N N . PHE A 1 81 ? -9.541 4.601 3.063 1.00 71.75 81 PHE A N 1
ATOM 645 C CA . PHE A 1 81 ? -9.675 3.564 4.084 1.00 71.75 81 PHE A CA 1
ATOM 646 C C . PHE A 1 81 ? -11.136 3.313 4.494 1.00 71.75 81 PHE A C 1
ATOM 648 O O . PHE A 1 81 ? -11.396 2.483 5.369 1.00 71.75 81 PHE A O 1
ATOM 655 N N . ALA A 1 82 ? -12.107 3.999 3.879 1.00 73.88 82 ALA A N 1
ATOM 656 C CA . ALA A 1 82 ? -13.520 3.756 4.149 1.00 73.88 82 ALA A CA 1
ATOM 657 C C . ALA A 1 82 ? -13.902 2.332 3.708 1.00 73.88 82 ALA A C 1
ATOM 659 O O . ALA A 1 82 ? -13.715 1.952 2.556 1.00 73.88 82 ALA A O 1
ATOM 660 N N . GLY A 1 83 ? -14.425 1.532 4.640 1.00 72.50 83 GLY A N 1
ATOM 661 C CA . GLY A 1 83 ? -14.800 0.134 4.392 1.00 72.50 83 GLY A CA 1
ATOM 662 C C . GLY A 1 83 ? -13.641 -0.868 4.425 1.00 72.50 83 GLY A C 1
ATOM 663 O O . GLY A 1 83 ? -13.889 -2.065 4.324 1.00 72.50 83 GLY A O 1
ATOM 664 N N . ALA A 1 84 ? -12.393 -0.416 4.612 1.00 77.62 84 ALA A N 1
ATOM 665 C CA . ALA A 1 84 ? -11.258 -1.313 4.849 1.00 77.62 84 ALA A CA 1
ATOM 666 C C . ALA A 1 84 ? -11.275 -1.906 6.268 1.00 77.62 84 ALA A C 1
ATOM 668 O O . ALA A 1 84 ? -10.680 -2.955 6.516 1.00 77.62 84 ALA A O 1
ATOM 669 N N . TRP A 1 85 ? -11.956 -1.237 7.201 1.00 82.50 85 TRP A N 1
ATOM 670 C CA . TRP A 1 85 ? -12.129 -1.740 8.554 1.00 82.50 85 TRP A CA 1
ATOM 671 C C . TRP A 1 85 ? -13.305 -2.716 8.611 1.00 82.50 85 TRP A C 1
ATOM 673 O O . TRP A 1 85 ? -14.460 -2.334 8.426 1.00 82.50 85 TRP A O 1
ATOM 683 N N . VAL A 1 86 ? -12.983 -3.984 8.863 1.00 81.50 86 VAL A N 1
ATOM 684 C CA . VAL A 1 86 ? -13.955 -5.036 9.167 1.00 81.50 86 VAL A CA 1
ATOM 685 C C . VAL A 1 86 ? -14.056 -5.129 10.685 1.00 81.50 86 VAL A C 1
ATOM 687 O O . VAL A 1 86 ? -13.183 -5.707 11.328 1.00 81.50 86 VAL A O 1
ATOM 690 N N . MET A 1 87 ? -15.094 -4.506 11.238 1.00 84.94 87 MET A N 1
ATOM 691 C CA . MET A 1 87 ? -15.386 -4.508 12.670 1.00 84.94 87 MET A CA 1
ATOM 692 C C . MET A 1 87 ? -16.198 -5.753 13.030 1.00 84.94 87 MET A C 1
ATOM 694 O O . MET A 1 87 ? -17.098 -6.148 12.286 1.00 84.94 87 MET A O 1
ATOM 698 N N . SER A 1 88 ? -15.871 -6.380 14.157 1.00 89.62 88 SER A N 1
ATOM 699 C CA . SER A 1 88 ? -16.679 -7.484 14.692 1.00 89.62 88 SER A CA 1
ATOM 700 C C . SER A 1 88 ? -17.866 -6.963 15.507 1.00 89.62 88 SER A C 1
ATOM 702 O O . SER A 1 88 ? -17.763 -5.905 16.121 1.00 89.62 88 SER A O 1
ATOM 704 N N . ASP A 1 89 ? -18.958 -7.728 15.592 1.00 91.88 89 ASP A N 1
ATOM 705 C CA . ASP A 1 89 ? -20.147 -7.336 16.373 1.00 91.88 89 ASP A CA 1
ATOM 706 C C . ASP A 1 89 ? -19.801 -7.007 17.838 1.00 91.88 89 ASP A C 1
ATOM 708 O O . ASP A 1 89 ? -20.330 -6.068 18.426 1.00 91.88 89 ASP A O 1
ATOM 712 N N . LYS A 1 90 ? -18.849 -7.749 18.416 1.00 92.62 90 LYS A N 1
ATOM 713 C CA . LYS A 1 90 ? -18.362 -7.516 19.779 1.00 92.62 90 LYS A CA 1
ATOM 714 C C . LYS A 1 90 ? -17.635 -6.174 19.911 1.00 92.62 90 LYS A C 1
ATOM 716 O O . LYS A 1 90 ? -17.852 -5.438 20.865 1.00 92.62 90 LYS A O 1
ATOM 721 N N . GLU A 1 91 ? -16.764 -5.870 18.956 1.00 90.31 91 GLU A N 1
ATOM 722 C CA . GLU A 1 91 ? -16.034 -4.600 18.908 1.00 90.31 91 GLU A CA 1
ATOM 723 C C . GLU A 1 91 ? -17.000 -3.421 18.702 1.00 90.31 91 GLU A C 1
ATOM 725 O O . GLU A 1 91 ? -16.834 -2.369 19.315 1.00 90.31 91 GLU A O 1
ATOM 730 N N . GLU A 1 92 ? -18.065 -3.614 17.916 1.00 90.94 92 GLU A N 1
ATOM 731 C CA . GLU A 1 92 ? -19.130 -2.622 17.747 1.00 90.94 92 GLU A CA 1
ATOM 732 C C . GLU A 1 92 ? -19.850 -2.307 19.065 1.00 90.94 92 GLU A C 1
ATOM 734 O O . GLU A 1 92 ? -20.095 -1.134 19.365 1.00 90.94 92 GLU A O 1
ATOM 739 N N . GLU A 1 93 ? -20.190 -3.332 19.852 1.00 92.75 93 GLU A N 1
ATOM 740 C CA . GLU A 1 93 ? -20.835 -3.166 21.159 1.00 92.75 93 GLU A CA 1
ATOM 741 C C . GLU A 1 93 ? -19.939 -2.403 22.142 1.00 92.75 93 GLU A C 1
ATOM 743 O O . GLU A 1 93 ? -20.390 -1.420 22.733 1.00 92.75 93 GLU 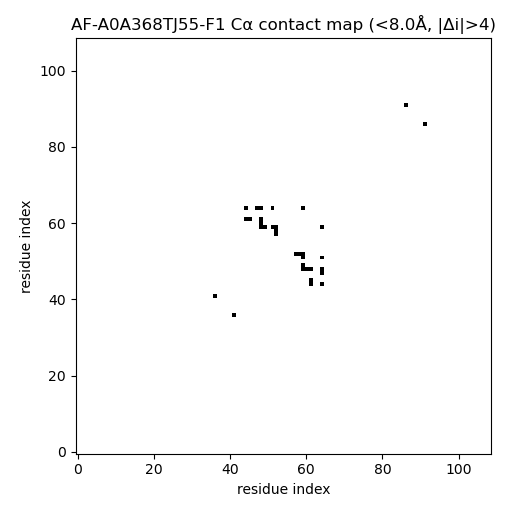A O 1
ATOM 748 N N . GLU A 1 94 ? -18.661 -2.776 22.248 1.00 93.38 94 GLU A N 1
ATOM 749 C CA . GLU A 1 94 ? -17.693 -2.112 23.137 1.00 93.38 94 GLU A CA 1
ATOM 750 C C . GLU A 1 94 ? -17.525 -0.620 22.792 1.00 93.38 94 GLU A C 1
ATOM 752 O O . GLU A 1 94 ? -17.494 0.252 23.673 1.00 93.38 94 GLU A O 1
ATOM 757 N N . ILE A 1 95 ? -17.471 -0.297 21.496 1.00 91.94 95 ILE A N 1
ATOM 758 C CA . ILE A 1 95 ? -17.364 1.087 21.019 1.00 91.94 95 ILE A CA 1
ATOM 759 C C . ILE A 1 95 ? -18.657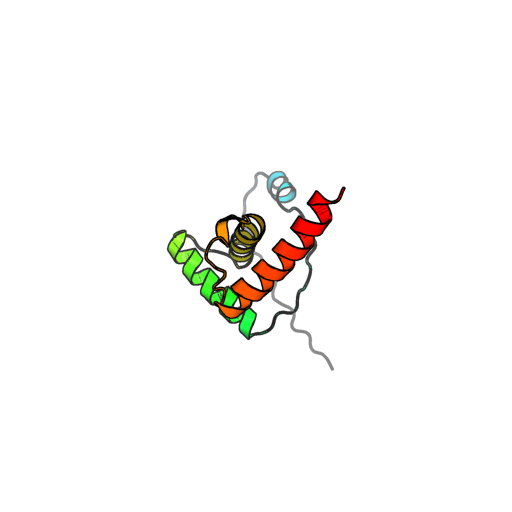 1.862 21.291 1.00 91.94 95 ILE A C 1
ATOM 761 O O . ILE A 1 95 ? -18.604 3.019 21.721 1.00 91.94 95 ILE A O 1
ATOM 765 N N . LYS A 1 96 ? -19.824 1.247 21.067 1.00 93.19 96 LYS A N 1
ATOM 766 C CA . LYS A 1 96 ? -21.128 1.868 21.347 1.00 93.19 96 LYS A CA 1
ATOM 767 C C . LYS A 1 96 ? -21.308 2.176 22.828 1.00 93.19 96 LYS A C 1
ATOM 769 O O . LYS A 1 96 ? -21.802 3.258 23.151 1.00 93.19 96 LYS A O 1
ATOM 774 N N . GLU A 1 97 ? -20.917 1.266 23.715 1.00 93.88 97 GLU A N 1
ATOM 775 C CA . GLU A 1 97 ? -20.972 1.492 25.162 1.00 93.88 97 GLU A CA 1
ATOM 776 C C . GLU A 1 97 ? -20.052 2.641 25.576 1.00 93.88 97 GLU A C 1
ATOM 778 O O . GLU A 1 97 ? -20.513 3.586 26.219 1.00 93.88 97 GLU A O 1
ATOM 783 N N . SER A 1 98 ? -18.806 2.636 25.097 1.00 90.38 98 SER A N 1
ATOM 784 C CA . SER A 1 98 ? -17.832 3.701 25.373 1.00 90.38 98 SER A CA 1
ATOM 785 C C . SER A 1 98 ? -18.326 5.078 24.907 1.00 90.38 98 SER A C 1
ATOM 787 O O . SER A 1 98 ? -18.205 6.078 25.617 1.00 90.38 98 SER A O 1
ATOM 789 N N . LEU A 1 99 ? -18.934 5.148 23.718 1.00 94.00 99 LEU A N 1
ATOM 790 C CA . LEU A 1 99 ? -19.523 6.385 23.198 1.00 94.00 99 LEU A CA 1
ATOM 791 C C . LEU A 1 99 ? -20.728 6.839 24.020 1.00 94.00 99 LEU A C 1
ATOM 793 O O . LEU A 1 99 ? -20.886 8.035 24.255 1.00 94.00 99 LEU A O 1
ATOM 797 N N . LYS A 1 100 ? -21.576 5.906 24.459 1.00 92.25 100 LYS A N 1
ATOM 798 C CA . LYS A 1 100 ? -22.752 6.215 25.275 1.00 92.25 100 LYS A CA 1
ATOM 799 C C . LYS A 1 100 ? -22.347 6.814 26.618 1.00 92.25 100 LYS A C 1
ATOM 801 O O . LYS A 1 100 ? -22.935 7.814 27.019 1.00 92.25 100 LYS A O 1
ATOM 806 N N . GLU A 1 101 ? -21.338 6.254 27.279 1.00 91.75 101 GLU A N 1
ATOM 807 C CA . GLU A 1 101 ? -20.813 6.799 28.537 1.00 91.75 101 GLU A CA 1
ATOM 808 C C . GLU A 1 101 ? -20.317 8.237 28.365 1.00 91.75 101 GLU A C 1
ATOM 810 O O . GLU A 1 101 ? -20.744 9.130 29.100 1.00 91.75 101 GLU A O 1
ATOM 815 N N . LEU A 1 102 ? -19.496 8.482 27.339 1.00 91.81 102 LEU A N 1
ATOM 816 C CA . LEU A 1 102 ? -18.992 9.820 27.024 1.00 91.81 102 LEU A CA 1
ATOM 817 C C . LEU A 1 102 ? -20.124 10.804 26.692 1.00 91.81 102 LEU A C 1
ATOM 819 O O . LEU A 1 102 ? -20.083 11.961 27.111 1.00 91.81 102 LEU A O 1
ATOM 823 N N . TRP A 1 103 ? -21.151 10.357 25.967 1.00 90.75 103 TRP A N 1
ATOM 824 C CA . TRP A 1 103 ? -22.286 11.199 25.584 1.00 90.75 103 TRP A CA 1
ATOM 825 C C . TRP A 1 103 ? -23.160 11.596 26.780 1.00 90.75 103 TRP A C 1
ATOM 827 O O . TRP A 1 103 ? -23.646 12.726 26.852 1.00 90.75 103 TRP A O 1
ATOM 837 N N . GLU A 1 104 ? -23.341 10.687 27.738 1.00 89.81 104 GLU A N 1
ATOM 838 C CA . GLU A 1 104 ? -24.045 10.970 28.992 1.00 89.81 104 GLU A CA 1
ATOM 839 C C . GLU A 1 104 ? -23.238 11.903 29.909 1.00 89.81 104 GLU A C 1
ATOM 841 O O . GLU A 1 104 ? -23.828 12.731 30.606 1.00 89.81 104 GLU A O 1
ATOM 846 N N . THR A 1 105 ? -21.901 11.836 29.884 1.00 88.44 105 THR A N 1
ATOM 847 C CA . THR A 1 105 ? -21.046 12.838 30.541 1.00 88.44 105 THR A CA 1
ATOM 848 C C . THR A 1 105 ? -21.247 14.220 29.925 1.00 88.44 105 THR A C 1
ATOM 850 O O . THR A 1 105 ? -21.431 15.188 30.653 1.00 88.44 105 THR A O 1
ATOM 853 N N . TRP A 1 106 ? -21.286 14.309 28.597 1.00 87.75 106 TRP A N 1
ATOM 854 C CA . TRP A 1 106 ? -21.380 15.587 27.888 1.00 87.75 106 TRP A CA 1
ATOM 855 C C . TRP A 1 106 ? -22.746 16.278 28.016 1.00 87.75 106 TRP A C 1
ATOM 857 O O . TRP A 1 106 ? -22.823 17.496 27.951 1.00 87.75 106 TRP A O 1
ATOM 867 N N . LYS A 1 107 ? -23.836 15.525 28.222 1.00 78.75 107 LYS A N 1
ATOM 868 C CA . LYS A 1 107 ? -25.180 16.083 28.490 1.00 78.75 107 LYS A CA 1
ATOM 869 C C . LYS A 1 107 ? -25.364 16.643 29.901 1.00 78.75 107 LYS A C 1
ATOM 871 O O . LYS A 1 107 ? -26.401 17.248 30.174 1.00 78.75 107 LYS A O 1
ATOM 876 N N . ARG A 1 108 ? -24.451 16.327 30.820 1.00 68.56 108 ARG A N 1
ATOM 877 C CA . ARG A 1 108 ? -24.524 16.755 32.222 1.00 68.56 108 ARG A CA 1
ATOM 878 C C . ARG A 1 108 ? -23.862 18.114 32.472 1.00 68.56 108 ARG A C 1
ATOM 880 O O . ARG A 1 108 ? -24.069 18.644 33.563 1.00 68.56 108 ARG A O 1
ATOM 887 N N . ASP A 1 109 ? -23.143 18.646 31.485 1.00 52.62 109 ASP A N 1
ATOM 888 C CA . ASP A 1 109 ? -22.627 20.022 31.432 1.00 52.62 109 ASP A CA 1
ATOM 889 C C . ASP A 1 109 ? -23.620 20.960 30.718 1.00 52.62 109 ASP A C 1
ATOM 891 O O . ASP A 1 109 ? -23.715 22.141 31.129 1.00 52.62 109 ASP A O 1
#

Mean predicted aligned error: 18.08 Å

Solvent-accessible surface area (backbone atoms only — not comparable to full-atom values): 7229 Å² total; per-residue (Å²): 135,90,81,79,86,77,81,79,81,82,79,80,84,76,91,67,97,73,67,74,76,64,59,64,74,71,60,73,81,69,83,86,74,89,79,91,74,56,72,66,57,52,51,54,52,53,53,48,30,52,56,50,20,64,75,69,73,42,93,57,51,72,65,57,45,48,51,55,53,50,56,49,67,77,59,67,48,79,72,76,52,64,82,71,70,84,78,50,76,67,58,52,51,56,50,50,51,56,50,50,55,54,51,59,57,62,73,73,112

Sequence (109 aa):
MNHGYTPALYTMKILCKGNINIIEEKMKMEETKTIKISPKIYAELHAFTGLLSERLKRRVSIDDALEDLLSHAHRNKPSDFAGAWVMSDKEEEEIKESLKELWETWKRD